Protein AF-A0A662VEU1-F1 (afdb_monomer)

Solvent-accessible surface area (backbone atoms only — not comparable to full-atom values): 6506 Å² total; per-residue (Å²): 44,32,38,25,38,51,81,70,82,59,98,81,50,80,41,56,72,46,56,57,40,95,58,24,35,48,70,53,57,66,71,56,56,63,58,35,39,26,71,60,17,37,30,41,37,39,38,36,34,82,90,65,36,64,43,80,39,48,26,23,26,29,64,80,53,67,43,65,23,80,41,31,38,25,40,30,51,52,82,77,76,54,57,40,30,69,31,21,53,24,80,43,48,50,88,66,48,48,66,63,40,53,52,40,41,73,73,66,47,60,71,47,81,46,81,47,76,47,77,61,133

Nearest PDB structures (foldseek):
  7y7n-assembly1_A  TM=9.416E-01  e=4.137E-12  Methanobrevibacter ruminantium M1
  3cbn-assembly1_A  TM=9.671E-01  e=4.507E-11  Methanothermobacter thermautotrophicus str. Delta H
  1ukf-assembly1_A  TM=4.804E-01  e=1.062E+00  Pseudomonas savastanoi pv. phaseolicola
  7rri-assembly2_H  TM=4.929E-01  e=1.365E+00  Echinophyllia sp. SC22
  5exc-assembly2_bb-2  TM=3.890E-01  e=1.548E+00  Dendronephthya sp. SSAL-2002

Secondary structure (DSSP, 8-state):
-EEES-SS--TT-TTEEE-S-S--GGGS-HHHHHHHSSTTEEEEEEEEETT--EEEEEEE--TT-----SSEEEE-SSS---TTEEEBS-S--GGGS-HHHHHHHHTT--EEEEEEEEE--

Sequence (121 aa):
FEITKDKELTPRGDCIIGVSANKALKDFNEKFKDFVRDDKVRIYIILLTENGAIDMVKAWGSKALTYDDTTKVIVRRSNYVAGSTAAVKSDKAAKDLSRELIQDLKRGVKGLALFIALKTS

pLDDT: mean 94.58, std 8.89, range [51.72, 98.69]

Mean predicted aligned error: 3.19 Å

Foldseek 3Di:
DKEWCAADDDPPPPQYQYYNDPDALLPDDPVVQVQLLPQQKKKWKWKAFPVGDIDIKIFGGHVPADSRDGIMADDECAPDDDPNYPTYVIPDTSVRTDPVSSVCSVVVTDMDIDIDMDGDD

Radius of gyration: 13.54 Å; Cα contacts (8 Å, |Δi|>4): 278; chains: 1; bounding box: 41×26×31 Å

Structure (mmCIF, N/CA/C/O backbone):
data_AF-A0A662VEU1-F1
#
_entry.id   AF-A0A662VEU1-F1
#
loop_
_atom_site.group_PDB
_atom_site.id
_atom_site.type_symbol
_atom_site.label_atom_id
_atom_site.label_alt_id
_atom_site.label_comp_id
_atom_site.label_asym_id
_atom_site.label_entity_id
_atom_site.label_seq_id
_atom_site.pdbx_PDB_ins_code
_atom_site.Cartn_x
_atom_site.Cartn_y
_atom_site.Cartn_z
_atom_site.occupancy
_atom_site.B_iso_or_equiv
_ato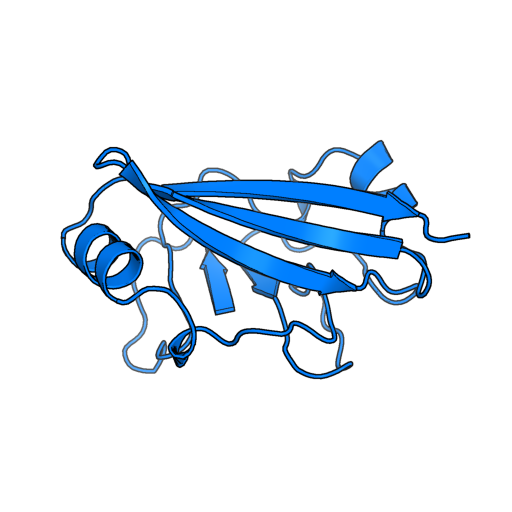m_site.auth_seq_id
_atom_site.auth_comp_id
_atom_site.auth_asym_id
_atom_site.auth_atom_id
_atom_site.pdbx_PDB_model_num
ATOM 1 N N . PHE A 1 1 ? -2.492 -7.728 1.142 1.00 95.19 1 PHE A N 1
ATOM 2 C CA . PHE A 1 1 ? -3.889 -7.334 1.407 1.00 95.19 1 PHE A CA 1
ATOM 3 C C . PHE A 1 1 ? -4.387 -6.487 0.247 1.00 95.19 1 PHE A C 1
ATOM 5 O O . PHE A 1 1 ? -3.572 -6.071 -0.574 1.00 95.19 1 PHE A O 1
ATOM 12 N N . GLU A 1 2 ? -5.693 -6.255 0.177 1.00 96.06 2 GLU A N 1
ATOM 13 C CA . GLU A 1 2 ? -6.363 -5.464 -0.857 1.00 96.06 2 GLU A CA 1
ATOM 14 C C . GLU A 1 2 ? -7.129 -4.290 -0.228 1.00 96.06 2 GLU A C 1
ATOM 16 O O . GLU A 1 2 ? -7.780 -4.442 0.808 1.00 96.06 2 GLU A O 1
ATOM 21 N N . ILE A 1 3 ? -7.035 -3.125 -0.869 1.00 96.56 3 ILE A N 1
ATOM 22 C CA . ILE A 1 3 ? -7.886 -1.952 -0.649 1.00 96.56 3 ILE A CA 1
ATOM 23 C C . ILE A 1 3 ? -8.595 -1.675 -1.976 1.00 96.56 3 ILE A C 1
ATOM 25 O O . ILE A 1 3 ? -7.944 -1.678 -3.024 1.00 96.56 3 ILE A O 1
ATOM 29 N N . THR A 1 4 ? -9.907 -1.450 -1.948 1.00 95.81 4 THR A N 1
ATOM 30 C CA . THR A 1 4 ? -10.714 -1.266 -3.164 1.00 95.81 4 THR A CA 1
ATOM 31 C C . THR A 1 4 ? -11.662 -0.070 -3.067 1.00 95.81 4 THR A C 1
ATOM 33 O O . THR A 1 4 ? -12.123 0.298 -1.983 1.00 95.81 4 THR A O 1
ATOM 36 N N . LYS A 1 5 ? -11.966 0.537 -4.219 1.00 96.56 5 LYS A N 1
ATOM 37 C CA . LYS A 1 5 ? -13.058 1.508 -4.382 1.00 96.56 5 LYS A CA 1
ATOM 38 C C . LYS A 1 5 ? -14.442 0.854 -4.395 1.00 96.56 5 LYS A C 1
ATOM 40 O O . LYS A 1 5 ? -15.435 1.558 -4.222 1.00 96.56 5 LYS A O 1
ATOM 45 N N . ASP A 1 6 ? -14.517 -0.462 -4.597 1.00 94.25 6 ASP A N 1
ATOM 46 C CA . ASP A 1 6 ? -15.782 -1.199 -4.546 1.00 94.25 6 ASP A CA 1
ATOM 47 C C . ASP A 1 6 ? -16.440 -1.037 -3.171 1.00 94.25 6 ASP A C 1
ATOM 49 O O . ASP A 1 6 ? -15.758 -0.911 -2.152 1.00 94.25 6 ASP A O 1
ATOM 53 N N . LYS A 1 7 ? -17.777 -1.022 -3.137 1.00 87.38 7 LYS A N 1
ATOM 54 C CA . LYS A 1 7 ? -18.544 -0.745 -1.911 1.00 87.38 7 LYS A CA 1
ATOM 55 C C . LYS A 1 7 ? -18.696 -1.954 -0.994 1.00 87.38 7 LYS A C 1
ATOM 57 O O . LYS A 1 7 ? -18.889 -1.777 0.204 1.00 87.38 7 LYS A O 1
ATOM 62 N N . GLU A 1 8 ? -18.617 -3.160 -1.545 1.00 77.75 8 GLU A N 1
ATOM 63 C CA . GLU A 1 8 ? -18.949 -4.388 -0.830 1.00 77.75 8 GLU A CA 1
ATOM 64 C C . GLU A 1 8 ? -17.798 -5.390 -0.838 1.00 77.75 8 GLU A C 1
ATOM 66 O O . GLU A 1 8 ? -17.063 -5.544 -1.816 1.00 77.75 8 GLU A O 1
ATOM 71 N N . LEU A 1 9 ? -17.676 -6.111 0.274 1.00 72.19 9 LEU A N 1
ATOM 72 C CA . LEU A 1 9 ? -16.812 -7.274 0.383 1.00 72.19 9 LEU A CA 1
ATOM 73 C C . LEU A 1 9 ? -17.506 -8.444 -0.315 1.00 72.19 9 LEU A C 1
ATOM 75 O O . LEU A 1 9 ? -18.559 -8.897 0.128 1.00 72.19 9 LEU A O 1
ATOM 79 N N . THR A 1 10 ? -16.919 -8.972 -1.389 1.00 61.91 10 THR A N 1
ATOM 80 C CA . THR A 1 10 ? -17.412 -10.251 -1.917 1.00 61.91 10 THR A CA 1
ATOM 81 C C . THR A 1 10 ? -17.145 -11.367 -0.890 1.00 61.91 10 THR A C 1
ATOM 83 O O . THR A 1 10 ? -16.122 -11.320 -0.203 1.00 61.91 10 THR A O 1
ATOM 86 N N . PRO A 1 11 ? -17.997 -12.406 -0.787 1.00 51.72 11 PRO A N 1
ATOM 87 C CA . PRO A 1 11 ? -17.891 -13.446 0.250 1.00 51.72 11 PRO A CA 1
ATOM 88 C C . PRO A 1 11 ? -16.562 -14.221 0.288 1.00 51.72 11 PRO A C 1
ATOM 90 O O . PRO A 1 11 ? -16.273 -14.905 1.264 1.00 51.72 11 PRO A O 1
ATOM 93 N N . ARG A 1 12 ? -15.748 -14.135 -0.773 1.00 53.81 12 ARG A N 1
ATOM 94 C CA . ARG A 1 12 ? -14.421 -14.767 -0.879 1.00 53.81 12 ARG A CA 1
ATOM 95 C C . ARG A 1 12 ? -13.260 -13.840 -0.476 1.00 53.81 12 ARG A C 1
ATOM 97 O O . ARG A 1 12 ? -12.108 -14.244 -0.576 1.00 53.81 12 ARG A O 1
ATOM 104 N N . GLY A 1 13 ? -13.539 -12.605 -0.055 1.00 58.25 13 GLY A N 1
ATOM 105 C CA . GLY A 1 13 ? -12.546 -11.568 0.233 1.00 58.25 13 GLY A CA 1
ATOM 106 C C . GLY A 1 13 ? -11.884 -11.693 1.605 1.00 58.25 13 GLY A C 1
ATOM 107 O O . GLY A 1 13 ? -11.994 -10.783 2.418 1.00 58.25 13 GLY A O 1
ATOM 108 N N . ASP A 1 14 ? -11.161 -12.780 1.866 1.00 68.31 14 ASP A N 1
ATOM 109 C CA . ASP A 1 14 ? -10.347 -12.935 3.085 1.00 68.31 14 ASP A CA 1
ATOM 110 C C . ASP A 1 14 ? -9.133 -11.981 3.139 1.00 68.31 14 ASP A C 1
ATOM 112 O O . ASP A 1 14 ? -8.515 -11.786 4.189 1.00 68.31 14 ASP A O 1
ATOM 116 N N . CYS A 1 15 ? -8.790 -11.367 2.003 1.00 84.19 15 CYS A N 1
ATOM 117 C CA . CYS A 1 15 ? -7.624 -10.508 1.851 1.00 84.19 15 CYS A CA 1
ATOM 118 C C . CYS A 1 15 ? -7.938 -9.005 1.744 1.00 84.19 15 CYS A C 1
ATOM 120 O O . CYS A 1 15 ? -6.988 -8.209 1.753 1.00 84.19 15 CYS A O 1
ATOM 122 N N . ILE A 1 16 ? -9.219 -8.618 1.664 1.00 91.25 16 ILE A N 1
ATOM 123 C CA . ILE A 1 16 ? -9.658 -7.217 1.581 1.00 91.25 16 ILE A CA 1
ATOM 124 C C . ILE A 1 16 ? -9.732 -6.629 2.990 1.00 91.25 16 ILE A C 1
ATOM 126 O O . ILE A 1 16 ? -10.366 -7.194 3.877 1.00 91.25 16 ILE A O 1
ATOM 130 N N . ILE A 1 17 ? -9.088 -5.481 3.186 1.00 93.31 17 ILE A N 1
ATOM 131 C CA . ILE A 1 17 ? -9.044 -4.786 4.482 1.00 93.31 17 ILE A CA 1
ATOM 132 C C . ILE A 1 17 ? -9.748 -3.428 4.445 1.00 93.31 17 ILE A C 1
ATOM 134 O O . ILE A 1 17 ? -9.996 -2.843 5.490 1.00 93.31 17 ILE A O 1
ATOM 138 N N . GLY A 1 18 ? -10.078 -2.920 3.256 1.00 93.06 18 GLY A N 1
ATOM 139 C CA . GLY A 1 18 ? -10.749 -1.637 3.088 1.00 93.06 18 GLY A CA 1
ATOM 140 C C . GLY A 1 18 ? -11.556 -1.588 1.796 1.00 93.06 18 GLY A C 1
ATOM 141 O O . GLY A 1 18 ? -11.083 -2.021 0.744 1.00 93.06 18 GLY A O 1
ATOM 142 N N . VAL A 1 19 ? -12.764 -1.046 1.902 1.00 94.44 19 VAL A N 1
ATOM 143 C CA . VAL A 1 19 ? -13.725 -0.830 0.812 1.00 94.44 19 VAL A CA 1
ATOM 144 C C . VAL A 1 19 ? -14.075 0.653 0.727 1.00 94.44 19 VAL A C 1
ATOM 146 O O . VAL A 1 19 ? -13.757 1.418 1.638 1.00 94.44 19 VAL A O 1
ATOM 149 N N . SER A 1 20 ? -14.748 1.071 -0.347 1.00 95.00 20 SER A N 1
ATOM 150 C CA . SER A 1 20 ? -15.130 2.473 -0.578 1.00 95.00 20 SER A CA 1
ATOM 151 C C . SER A 1 20 ? -13.947 3.450 -0.493 1.00 95.00 20 SER A C 1
ATOM 153 O O . SER A 1 20 ? -14.089 4.588 -0.041 1.00 95.00 20 SER A O 1
ATOM 155 N N . ALA A 1 21 ? -12.757 3.010 -0.912 1.00 96.88 21 ALA A N 1
ATOM 156 C CA . ALA A 1 21 ? -11.578 3.861 -0.938 1.00 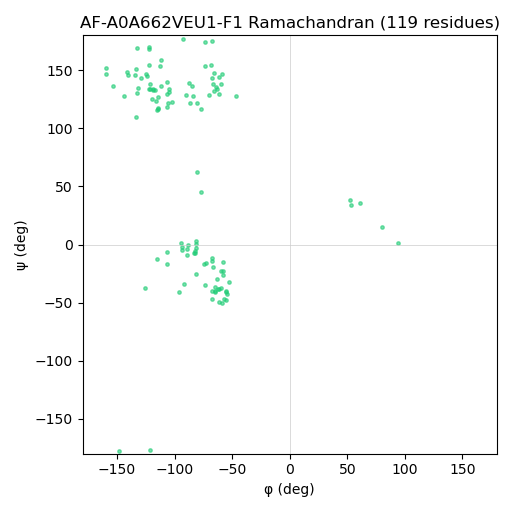96.88 21 ALA A CA 1
ATOM 157 C C . ALA A 1 21 ? -11.782 5.057 -1.881 1.00 96.88 21 ALA A C 1
ATOM 159 O O . ALA A 1 21 ? -12.377 4.947 -2.952 1.00 96.88 21 ALA A O 1
ATOM 160 N N . ASN A 1 22 ? -11.227 6.214 -1.520 1.00 97.38 22 ASN A N 1
ATOM 161 C CA . ASN A 1 22 ? -11.257 7.400 -2.380 1.00 97.38 22 ASN A CA 1
ATOM 162 C C . ASN A 1 22 ? -10.156 7.396 -3.458 1.00 97.38 22 ASN A C 1
ATOM 164 O O . ASN A 1 22 ? -10.142 8.281 -4.312 1.00 97.38 22 ASN A O 1
ATOM 168 N N . LYS A 1 23 ? -9.226 6.433 -3.411 1.00 97.50 23 LYS A N 1
ATOM 169 C CA . LYS A 1 23 ? -8.086 6.298 -4.326 1.00 97.50 23 LYS A CA 1
ATOM 170 C C . LYS A 1 23 ? -7.830 4.836 -4.682 1.00 97.50 23 LYS A C 1
ATOM 172 O O . LYS A 1 23 ? -8.004 3.951 -3.851 1.00 97.50 23 LYS A O 1
ATOM 177 N N . ALA A 1 24 ? -7.389 4.620 -5.912 1.00 97.69 24 ALA A N 1
ATOM 178 C CA . ALA A 1 24 ? -6.813 3.386 -6.435 1.00 97.69 24 ALA A CA 1
ATOM 179 C C . ALA A 1 24 ? -5.394 3.673 -6.951 1.00 97.69 24 ALA A C 1
ATOM 181 O O . ALA A 1 24 ? -4.921 4.805 -6.836 1.00 97.69 24 ALA A O 1
ATOM 182 N N . LEU A 1 25 ? -4.710 2.683 -7.534 1.00 97.56 25 LEU A N 1
ATOM 183 C CA . LEU A 1 25 ? -3.334 2.864 -8.015 1.00 97.56 25 LEU A CA 1
ATOM 184 C C . LEU A 1 25 ? -3.177 4.021 -9.000 1.00 97.56 25 LEU A C 1
ATOM 186 O O . LEU A 1 25 ? -2.223 4.794 -8.880 1.00 97.56 25 LEU A O 1
ATOM 190 N N . LYS A 1 26 ? -4.134 4.187 -9.917 1.00 97.75 26 LYS A N 1
ATOM 191 C CA . LYS A 1 26 ? -4.121 5.286 -10.888 1.00 97.75 26 LYS A CA 1
ATOM 192 C C . LYS A 1 26 ? -4.085 6.671 -10.232 1.00 97.75 26 LYS A C 1
ATOM 194 O O . LYS A 1 26 ? -3.541 7.597 -10.826 1.00 97.75 26 LYS A O 1
ATOM 199 N N . ASP A 1 27 ? -4.592 6.813 -9.010 1.00 98.31 27 ASP A N 1
ATOM 200 C CA . ASP A 1 27 ? -4.681 8.099 -8.307 1.00 98.31 27 ASP A CA 1
ATOM 201 C C . ASP A 1 27 ? -3.421 8.441 -7.490 1.00 98.31 27 ASP A C 1
ATOM 203 O O . ASP A 1 27 ? -3.371 9.479 -6.826 1.00 98.31 27 ASP A O 1
ATOM 207 N N . PHE A 1 28 ? -2.404 7.571 -7.492 1.00 98.06 28 PHE A N 1
ATOM 208 C CA . PHE A 1 28 ? -1.123 7.867 -6.852 1.00 98.06 28 PHE A CA 1
ATOM 209 C C . PHE A 1 28 ? -0.387 8.982 -7.611 1.00 98.06 28 PHE A C 1
ATOM 211 O O . PHE A 1 28 ? -0.571 9.177 -8.811 1.00 98.06 28 PHE A O 1
ATOM 218 N N . ASN A 1 29 ? 0.483 9.709 -6.912 1.00 97.19 29 ASN A N 1
ATOM 219 C CA . ASN A 1 29 ? 1.319 10.743 -7.521 1.00 97.19 29 ASN A CA 1
ATOM 220 C C . ASN A 1 29 ? 2.274 10.128 -8.564 1.00 97.19 29 ASN A C 1
ATOM 222 O O . ASN A 1 29 ? 2.947 9.146 -8.257 1.00 97.19 29 ASN A O 1
ATOM 226 N N . GLU A 1 30 ? 2.397 10.732 -9.750 1.00 97.56 30 GLU A N 1
ATOM 227 C CA . GLU A 1 30 ? 3.293 10.252 -10.818 1.00 97.56 30 GLU A CA 1
ATOM 228 C C . GLU A 1 30 ? 4.749 10.082 -10.365 1.00 97.56 30 GLU A C 1
ATOM 230 O O . GLU A 1 30 ? 5.348 9.039 -10.606 1.00 97.56 30 GLU A O 1
ATOM 235 N N . LYS A 1 31 ? 5.296 11.026 -9.585 1.00 97.50 31 LYS A N 1
ATOM 236 C CA . LYS A 1 31 ? 6.653 10.903 -9.024 1.00 97.50 31 LYS A CA 1
ATOM 237 C C . LYS A 1 31 ? 6.793 9.673 -8.135 1.00 97.50 31 LYS A C 1
ATOM 239 O O . LYS A 1 31 ? 7.842 9.041 -8.135 1.00 97.50 31 LYS A O 1
ATOM 244 N N . PHE A 1 32 ? 5.754 9.339 -7.368 1.00 98.00 32 PHE A N 1
ATOM 245 C CA . PHE A 1 32 ? 5.763 8.130 -6.549 1.00 98.00 32 PHE A CA 1
ATOM 246 C C . PHE A 1 32 ? 5.742 6.885 -7.437 1.00 98.00 32 PHE A C 1
ATOM 248 O O . PHE A 1 32 ? 6.552 5.991 -7.214 1.00 98.00 32 PHE A O 1
ATOM 255 N N . LYS A 1 33 ? 4.865 6.849 -8.452 1.00 98.12 33 LYS A N 1
ATOM 256 C CA . LYS A 1 33 ? 4.757 5.733 -9.405 1.00 98.12 33 LYS A CA 1
ATOM 257 C C . LYS A 1 33 ? 6.085 5.468 -10.110 1.00 98.12 33 LYS A C 1
ATOM 259 O O . LYS A 1 33 ? 6.527 4.327 -10.157 1.00 98.12 33 LYS A O 1
ATOM 264 N N . ASP A 1 34 ? 6.746 6.509 -10.603 1.00 97.81 34 ASP A N 1
ATOM 265 C CA . ASP A 1 34 ? 8.049 6.378 -11.259 1.00 97.81 34 ASP A CA 1
ATOM 266 C C . ASP A 1 34 ? 9.126 5.897 -10.286 1.00 97.81 34 ASP A C 1
ATOM 268 O O . ASP A 1 34 ? 9.926 5.024 -10.617 1.00 97.81 34 ASP A O 1
ATOM 272 N N . PHE A 1 35 ? 9.116 6.418 -9.058 1.00 98.00 35 PHE A N 1
ATOM 273 C CA . PHE A 1 35 ? 10.107 6.074 -8.047 1.00 98.00 35 PHE A CA 1
ATOM 274 C C . PHE A 1 35 ? 10.033 4.605 -7.613 1.00 98.00 35 PHE A C 1
ATOM 276 O O . PHE A 1 35 ? 11.065 3.969 -7.437 1.00 98.00 35 PHE A O 1
ATOM 283 N N . VAL A 1 36 ? 8.834 4.039 -7.460 1.00 97.88 36 VAL A N 1
ATOM 284 C CA . VAL A 1 36 ? 8.645 2.649 -6.998 1.00 97.88 36 VAL A CA 1
ATOM 285 C C . VAL A 1 36 ? 8.781 1.590 -8.094 1.00 97.88 36 VAL A C 1
ATOM 287 O O . VAL A 1 36 ? 8.795 0.396 -7.781 1.00 97.88 36 VAL A O 1
ATOM 290 N N . ARG A 1 37 ? 8.937 1.986 -9.364 1.00 97.69 37 ARG A N 1
ATOM 291 C CA . ARG A 1 37 ? 9.250 1.080 -10.487 1.00 97.69 37 ARG A CA 1
ATOM 292 C C . ARG A 1 37 ? 10.726 0.655 -10.502 1.00 97.69 37 ARG A C 1
ATOM 294 O O . ARG A 1 37 ? 11.391 0.640 -11.535 1.00 97.69 37 ARG A O 1
ATOM 301 N N . ASP A 1 38 ? 11.249 0.295 -9.337 1.00 97.25 38 ASP A N 1
ATOM 302 C CA . ASP A 1 38 ? 12.633 -0.112 -9.108 1.00 97.25 38 ASP A CA 1
ATOM 303 C C . ASP A 1 38 ? 12.653 -1.214 -8.039 1.00 97.25 38 ASP A C 1
ATOM 305 O O . ASP A 1 38 ? 12.102 -1.055 -6.948 1.00 97.25 38 ASP A O 1
ATOM 309 N N . ASP A 1 39 ? 13.301 -2.341 -8.341 1.00 96.94 39 ASP A N 1
ATOM 310 C CA . ASP A 1 39 ? 13.389 -3.491 -7.431 1.00 96.94 39 ASP A CA 1
ATOM 311 C C . ASP A 1 39 ? 14.236 -3.196 -6.173 1.00 96.94 39 ASP A C 1
ATOM 313 O O . ASP A 1 39 ? 14.232 -3.986 -5.228 1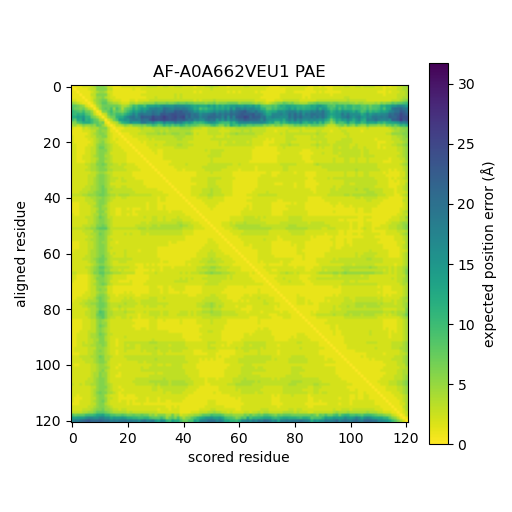.00 96.94 39 ASP A O 1
ATOM 317 N N . LYS A 1 40 ? 14.971 -2.072 -6.149 1.00 96.62 40 LYS A N 1
ATOM 318 C CA . LYS A 1 40 ? 15.774 -1.601 -5.005 1.00 96.62 40 LYS A CA 1
ATOM 319 C C . LYS A 1 40 ? 15.035 -0.616 -4.096 1.00 96.62 40 LYS A C 1
ATOM 321 O O . LYS A 1 40 ? 15.602 -0.147 -3.111 1.00 96.62 40 LYS A O 1
ATOM 326 N N . VAL A 1 41 ? 13.798 -0.252 -4.419 1.00 98.19 41 VAL A N 1
ATOM 327 C CA . VAL A 1 41 ? 13.032 0.699 -3.609 1.00 98.19 41 VAL A CA 1
ATOM 328 C C . VAL A 1 41 ? 12.236 -0.043 -2.547 1.00 98.19 41 VAL A C 1
ATOM 330 O O . VAL A 1 41 ? 11.492 -0.979 -2.841 1.00 98.19 41 VAL A O 1
ATOM 333 N N . ARG A 1 42 ? 12.379 0.388 -1.293 1.00 98.25 42 ARG A N 1
ATOM 334 C CA . ARG A 1 42 ? 11.537 -0.070 -0.188 1.00 98.25 42 ARG A CA 1
ATOM 335 C C . ARG A 1 42 ? 10.292 0.787 -0.098 1.00 98.25 42 ARG A C 1
ATOM 337 O O . ARG A 1 42 ? 10.370 2.009 -0.193 1.00 98.25 42 ARG A O 1
ATOM 344 N N . ILE A 1 43 ? 9.165 0.137 0.151 1.00 98.50 43 ILE A N 1
ATOM 345 C CA . ILE A 1 43 ? 7.878 0.779 0.386 1.00 98.50 43 ILE A CA 1
ATOM 346 C C . ILE A 1 43 ? 7.453 0.459 1.818 1.00 98.50 43 ILE A C 1
ATOM 348 O O . ILE A 1 43 ? 7.345 -0.704 2.203 1.00 98.50 43 ILE A O 1
ATOM 352 N N . TYR A 1 44 ? 7.213 1.501 2.601 1.00 98.56 44 TYR A N 1
ATOM 353 C CA . TYR A 1 44 ? 6.631 1.440 3.932 1.00 98.56 44 TYR A CA 1
ATOM 354 C C . TYR A 1 44 ? 5.174 1.860 3.821 1.00 98.56 44 TYR A C 1
ATOM 356 O O . TYR A 1 44 ? 4.869 2.944 3.322 1.00 98.56 44 TYR A O 1
ATOM 364 N N . ILE A 1 45 ? 4.279 0.982 4.255 1.00 98.69 45 ILE A N 1
ATOM 365 C CA . ILE A 1 45 ? 2.840 1.192 4.172 1.00 98.69 45 ILE A CA 1
ATOM 366 C C . ILE A 1 45 ? 2.322 1.280 5.595 1.00 98.69 45 ILE A C 1
ATOM 368 O O . ILE A 1 45 ? 2.433 0.319 6.355 1.00 98.69 45 ILE A O 1
ATOM 372 N N . ILE A 1 46 ? 1.799 2.443 5.955 1.00 98.62 46 ILE A N 1
ATOM 373 C CA . ILE A 1 46 ? 1.263 2.716 7.285 1.00 98.62 46 ILE A CA 1
ATOM 374 C C . ILE A 1 46 ? -0.256 2.729 7.169 1.00 98.62 46 ILE A C 1
ATOM 376 O O . ILE A 1 46 ? -0.815 3.492 6.380 1.00 98.62 46 ILE A O 1
ATOM 380 N N . LEU A 1 47 ? -0.906 1.863 7.937 1.00 98.62 47 LEU A N 1
ATOM 381 C CA . LEU A 1 47 ? -2.354 1.755 8.043 1.00 98.62 47 LEU A CA 1
ATOM 382 C C . LEU A 1 47 ? -2.782 2.327 9.392 1.00 98.62 47 LEU A C 1
ATOM 384 O O . LEU A 1 47 ? -2.209 1.959 10.414 1.00 98.62 47 LEU A O 1
ATOM 388 N N . LEU A 1 48 ? -3.762 3.224 9.383 1.00 98.25 48 LEU A N 1
ATOM 389 C CA . LEU A 1 48 ? -4.253 3.949 10.557 1.00 98.25 48 LEU A CA 1
ATOM 390 C C . LEU A 1 48 ? -5.780 3.944 10.565 1.00 98.25 48 LEU A C 1
ATOM 392 O O . LEU A 1 48 ? -6.378 4.047 9.495 1.00 98.25 48 LEU A O 1
ATOM 396 N N . THR A 1 49 ? -6.408 3.896 11.736 1.00 98.56 49 THR A N 1
ATOM 397 C CA . THR A 1 49 ? -7.846 4.169 11.912 1.00 98.56 49 THR A CA 1
ATOM 398 C C . THR A 1 49 ? -8.054 5.462 12.695 1.00 98.56 49 THR A C 1
ATOM 400 O O . THR A 1 49 ? -7.168 5.906 13.425 1.00 98.56 49 THR A O 1
ATOM 403 N N . GLU A 1 50 ? -9.237 6.072 12.579 1.00 97.94 50 GLU A N 1
ATOM 404 C CA . GLU A 1 50 ? -9.601 7.267 13.368 1.00 97.94 50 GLU A CA 1
ATOM 405 C C . GLU A 1 50 ? -9.573 7.025 14.891 1.00 97.94 50 GLU A C 1
ATOM 407 O O . GLU A 1 50 ? -9.367 7.967 15.652 1.00 97.94 50 GLU A O 1
ATOM 412 N N . ASN A 1 51 ? -9.699 5.771 15.338 1.00 97.88 51 ASN A N 1
ATOM 413 C CA . ASN A 1 51 ? -9.577 5.394 16.751 1.00 97.88 51 ASN A CA 1
ATOM 414 C C . ASN A 1 51 ? -8.118 5.248 17.224 1.00 97.88 51 ASN A C 1
ATOM 416 O O . ASN A 1 51 ? -7.884 4.982 18.400 1.00 97.88 51 ASN A O 1
ATOM 420 N N . GLY A 1 52 ? -7.134 5.411 16.334 1.00 97.38 52 GLY A N 1
ATOM 421 C CA . GLY A 1 52 ? -5.709 5.372 16.669 1.00 97.38 52 GLY A CA 1
ATOM 422 C C . GLY A 1 52 ? -5.030 4.013 16.490 1.00 97.38 52 GLY A C 1
ATOM 423 O O . GLY A 1 52 ? -3.824 3.920 16.725 1.00 97.38 52 GLY A O 1
ATOM 424 N N . ALA A 1 53 ? -5.740 2.976 16.027 1.00 98.19 53 ALA A N 1
ATOM 425 C CA . ALA A 1 53 ? -5.103 1.704 15.707 1.00 98.19 53 ALA A CA 1
ATOM 426 C C . ALA A 1 53 ? -4.146 1.887 14.522 1.00 98.19 53 ALA A C 1
ATOM 428 O O . ALA A 1 53 ? -4.508 2.466 13.496 1.00 98.19 53 ALA A O 1
ATOM 429 N N . ILE A 1 54 ? -2.923 1.375 14.660 1.00 98.25 54 ILE A N 1
ATOM 430 C CA . ILE A 1 54 ? -1.861 1.516 13.664 1.00 98.25 54 ILE A CA 1
ATOM 431 C C . ILE A 1 54 ? -1.245 0.162 13.325 1.00 98.25 54 ILE A C 1
ATOM 433 O O . ILE A 1 54 ? -1.049 -0.691 14.192 1.00 98.25 54 ILE A O 1
ATOM 437 N N . ASP A 1 55 ? -0.886 -0.021 12.059 1.00 98.56 55 ASP A N 1
ATOM 438 C CA . ASP A 1 55 ? 0.057 -1.055 11.663 1.00 98.56 55 ASP A CA 1
ATOM 439 C C . ASP A 1 55 ? 0.992 -0.567 10.548 1.00 98.56 55 ASP A C 1
ATOM 441 O O . ASP A 1 55 ? 0.614 0.240 9.701 1.00 98.56 55 ASP A O 1
ATOM 445 N N . MET A 1 56 ? 2.224 -1.070 10.541 1.00 98.50 56 MET A N 1
ATOM 446 C CA . MET A 1 56 ? 3.220 -0.798 9.513 1.00 98.50 56 MET A CA 1
ATOM 447 C C . MET A 1 56 ? 3.600 -2.087 8.789 1.00 98.50 56 MET A C 1
ATOM 449 O O . MET A 1 56 ? 3.916 -3.110 9.400 1.00 98.50 56 MET A O 1
ATOM 453 N N . VAL A 1 57 ? 3.618 -1.993 7.465 1.00 98.69 57 VAL A N 1
ATOM 454 C CA . VAL A 1 57 ? 3.964 -3.065 6.537 1.00 98.69 57 VAL A CA 1
ATOM 455 C C . VAL A 1 57 ? 5.179 -2.625 5.732 1.00 98.69 57 VAL A C 1
ATOM 457 O O . VAL A 1 57 ? 5.227 -1.506 5.220 1.00 98.69 57 VAL A O 1
ATOM 460 N N . LYS A 1 58 ? 6.164 -3.509 5.594 1.00 98.62 58 LYS A N 1
ATOM 461 C CA . LYS A 1 58 ? 7.350 -3.293 4.761 1.00 98.62 58 LYS A CA 1
ATOM 462 C C . LYS A 1 58 ? 7.208 -4.120 3.498 1.00 98.62 58 LYS A C 1
ATOM 464 O O . LYS A 1 58 ? 6.859 -5.295 3.552 1.00 98.62 58 LYS A O 1
ATOM 469 N N . ALA A 1 59 ? 7.482 -3.514 2.357 1.00 98.62 59 ALA A N 1
ATOM 470 C CA . ALA A 1 59 ? 7.404 -4.151 1.055 1.00 98.62 59 ALA A CA 1
ATOM 471 C C . ALA A 1 59 ? 8.443 -3.546 0.105 1.00 98.62 59 ALA A C 1
ATOM 473 O O . ALA A 1 59 ? 9.246 -2.689 0.484 1.00 98.62 59 ALA A O 1
ATOM 474 N N . TRP A 1 60 ? 8.429 -4.010 -1.136 1.00 98.56 60 TRP A N 1
ATOM 475 C CA . TRP A 1 60 ? 9.357 -3.595 -2.174 1.00 98.56 60 TRP A CA 1
ATOM 476 C C . TRP A 1 60 ? 8.610 -3.093 -3.404 1.00 98.56 60 TRP A C 1
ATOM 478 O O . TRP A 1 60 ? 7.528 -3.588 -3.742 1.00 98.56 60 TRP A O 1
ATOM 488 N N . GLY A 1 61 ? 9.222 -2.117 -4.066 1.00 98.38 61 GLY A N 1
ATOM 489 C CA . GLY A 1 61 ? 8.910 -1.753 -5.436 1.00 98.38 61 GLY A CA 1
ATOM 490 C C . GLY A 1 61 ? 9.302 -2.863 -6.410 1.00 98.38 61 GLY A C 1
ATOM 491 O O . GLY A 1 61 ? 9.881 -3.888 -6.032 1.00 98.38 61 GLY A O 1
ATOM 492 N N . SER A 1 62 ? 8.959 -2.667 -7.678 1.00 98.31 62 SER A N 1
ATOM 493 C CA . SER A 1 62 ? 9.450 -3.517 -8.754 1.00 98.31 62 SER A CA 1
ATOM 494 C C . SER A 1 62 ? 9.335 -2.833 -10.104 1.00 98.31 62 SER A C 1
ATOM 496 O O . SER A 1 62 ? 8.363 -2.128 -10.369 1.00 98.31 62 SER A O 1
ATOM 498 N N . LYS A 1 63 ? 10.284 -3.114 -11.000 1.00 98.06 63 LYS A N 1
ATOM 499 C CA . LYS A 1 63 ? 10.260 -2.621 -12.389 1.00 98.06 63 LYS A CA 1
ATOM 500 C C . LYS A 1 63 ? 9.002 -3.029 -13.164 1.00 98.06 63 LYS A C 1
ATOM 502 O O . LYS A 1 63 ? 8.655 -2.372 -14.136 1.00 98.06 63 LYS A O 1
ATOM 507 N N . ALA A 1 64 ? 8.329 -4.101 -12.744 1.00 98.12 64 ALA A N 1
ATOM 508 C CA . ALA A 1 64 ? 7.113 -4.597 -13.384 1.00 98.12 64 ALA A CA 1
ATOM 509 C C . ALA A 1 64 ? 5.826 -3.872 -12.937 1.00 98.12 64 ALA A C 1
ATOM 511 O O . ALA A 1 64 ? 4.764 -4.148 -13.490 1.00 98.12 64 ALA A O 1
ATOM 512 N N . LEU A 1 65 ? 5.878 -2.988 -11.930 1.00 98.25 65 LEU A N 1
ATOM 513 C CA . LEU A 1 65 ? 4.683 -2.306 -11.420 1.00 98.25 65 LEU A CA 1
ATOM 514 C C . LEU A 1 65 ? 4.141 -1.287 -12.437 1.00 98.25 65 LEU A C 1
ATOM 516 O O . LEU A 1 65 ? 4.858 -0.402 -12.902 1.00 98.25 65 LEU A O 1
ATOM 520 N N . THR A 1 66 ? 2.848 -1.368 -12.742 1.00 96.88 66 THR A N 1
ATOM 521 C CA . THR A 1 66 ? 2.203 -0.533 -13.769 1.00 96.88 66 THR A CA 1
ATOM 522 C C . THR A 1 66 ? 1.519 0.706 -13.187 1.00 96.88 66 THR A C 1
ATOM 524 O O . THR A 1 66 ? 1.696 1.798 -13.726 1.00 96.88 66 THR A O 1
ATOM 527 N N . TYR A 1 67 ? 0.837 0.576 -12.040 1.00 97.12 67 TYR A N 1
ATOM 528 C CA . TYR A 1 67 ? 0.084 1.654 -11.366 1.00 97.12 67 TYR A CA 1
ATOM 529 C C . TYR A 1 67 ? -1.071 2.260 -12.190 1.00 97.12 67 TYR A C 1
ATOM 531 O O . TYR A 1 67 ? -1.362 3.455 -12.119 1.00 97.12 67 TYR A O 1
ATOM 539 N N . ASP A 1 68 ? -1.746 1.427 -12.970 1.00 95.69 68 ASP A N 1
ATOM 540 C CA . ASP A 1 68 ? -2.808 1.786 -13.913 1.00 95.69 68 ASP A CA 1
ATOM 541 C C . ASP A 1 68 ? -4.219 1.384 -13.449 1.00 95.69 68 ASP A C 1
ATOM 543 O O . ASP A 1 68 ? -5.203 1.933 -13.951 1.00 95.69 68 ASP A O 1
ATOM 547 N N . ASP A 1 69 ? -4.333 0.490 -12.462 1.00 97.75 69 ASP A N 1
ATOM 548 C CA . ASP A 1 69 ? -5.624 0.029 -11.944 1.00 97.75 69 ASP A CA 1
ATOM 549 C C . ASP A 1 69 ? -6.456 1.176 -11.336 1.00 97.75 69 ASP A C 1
ATOM 551 O O . ASP A 1 69 ? -5.991 1.972 -10.509 1.00 97.75 69 ASP A O 1
ATOM 555 N N . THR A 1 70 ? -7.716 1.262 -11.763 1.00 97.69 70 THR A N 1
ATOM 556 C C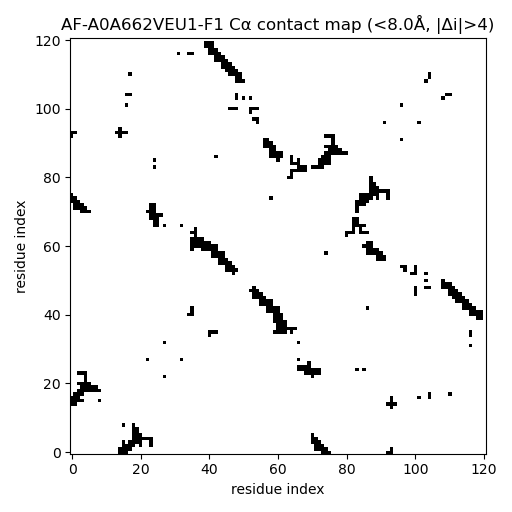A . THR A 1 70 ? -8.658 2.330 -11.400 1.00 97.69 70 THR A CA 1
ATOM 557 C C . THR A 1 70 ? -9.470 2.043 -10.142 1.00 97.69 70 THR A C 1
ATOM 559 O O . THR A 1 70 ? -10.158 2.943 -9.651 1.00 97.69 70 THR A O 1
ATOM 562 N N . THR A 1 71 ? -9.396 0.818 -9.622 1.00 97.00 71 THR A N 1
ATOM 563 C CA . THR A 1 71 ? -10.308 0.302 -8.597 1.00 97.00 71 THR A CA 1
ATOM 564 C C . THR A 1 71 ? -9.572 -0.240 -7.376 1.00 97.00 71 THR A C 1
ATOM 566 O O . THR A 1 71 ? -10.038 -0.042 -6.256 1.00 97.00 71 THR A O 1
ATOM 569 N N . LYS A 1 72 ? -8.423 -0.893 -7.556 1.00 95.88 72 LYS A N 1
ATOM 570 C CA . LYS A 1 72 ? -7.774 -1.707 -6.522 1.00 95.88 72 LYS A CA 1
ATOM 571 C C . LYS A 1 72 ? -6.357 -1.251 -6.214 1.00 95.88 72 LYS A C 1
ATOM 573 O O . LYS A 1 72 ? -5.667 -0.701 -7.064 1.00 95.88 72 LYS A O 1
ATOM 578 N N . VAL A 1 73 ? -5.916 -1.547 -4.993 1.00 98.06 73 VAL A N 1
ATOM 579 C CA . VAL A 1 73 ? -4.536 -1.432 -4.503 1.00 98.06 73 VAL A CA 1
ATOM 580 C C . VAL A 1 73 ? -4.202 -2.726 -3.763 1.00 98.06 73 VAL A C 1
ATOM 582 O O . VAL A 1 73 ? -4.737 -2.987 -2.685 1.00 98.06 73 VAL A O 1
ATOM 585 N N . ILE A 1 74 ? -3.324 -3.554 -4.332 1.00 97.62 74 ILE A N 1
ATOM 586 C CA . ILE A 1 74 ? -2.952 -4.857 -3.765 1.00 97.62 74 ILE A CA 1
ATOM 587 C C . ILE A 1 74 ? -1.485 -4.873 -3.350 1.00 97.62 74 ILE A C 1
ATOM 589 O O . ILE A 1 74 ? -0.580 -4.632 -4.143 1.00 97.62 74 ILE A O 1
ATOM 593 N N . VAL A 1 75 ? -1.248 -5.252 -2.099 1.00 98.38 75 VAL A N 1
ATOM 594 C CA . VAL A 1 75 ? 0.085 -5.452 -1.524 1.00 98.38 75 VAL A CA 1
ATOM 595 C C . VAL A 1 75 ? 0.319 -6.948 -1.370 1.00 98.38 75 VAL A C 1
ATOM 597 O O . VAL A 1 75 ? -0.436 -7.640 -0.674 1.00 98.38 75 VAL A O 1
ATOM 600 N N . ARG A 1 76 ? 1.338 -7.471 -2.053 1.00 97.81 76 ARG A N 1
ATOM 601 C CA . ARG A 1 76 ? 1.586 -8.910 -2.178 1.00 97.81 76 ARG A CA 1
ATOM 602 C C . ARG A 1 76 ? 2.772 -9.354 -1.333 1.00 97.81 76 ARG A C 1
ATOM 604 O O . ARG A 1 76 ? 3.814 -8.708 -1.304 1.00 97.81 76 ARG A O 1
ATOM 611 N N . ARG A 1 77 ? 2.625 -10.520 -0.696 1.00 97.06 77 ARG A N 1
ATOM 612 C CA . ARG A 1 77 ? 3.728 -11.227 -0.023 1.00 97.06 77 ARG A CA 1
ATOM 613 C C . ARG A 1 77 ? 4.681 -11.877 -1.032 1.00 97.06 77 ARG A C 1
ATOM 615 O O . ARG A 1 77 ? 5.883 -11.917 -0.813 1.00 97.06 77 ARG A O 1
ATOM 622 N N . SER A 1 78 ? 4.145 -12.360 -2.152 1.00 97.25 78 SER A N 1
ATOM 623 C CA . SER A 1 78 ? 4.915 -12.892 -3.280 1.00 97.25 78 SER A CA 1
ATOM 624 C C . SER A 1 78 ? 5.598 -11.786 -4.093 1.00 97.25 78 SER A C 1
ATOM 626 O O . SER A 1 78 ? 5.341 -10.599 -3.896 1.00 97.25 78 SER A O 1
ATOM 628 N N . ASN A 1 79 ? 6.413 -12.188 -5.069 1.00 97.38 79 ASN A N 1
ATOM 629 C CA . ASN A 1 79 ? 6.970 -11.320 -6.112 1.00 97.38 79 ASN A CA 1
ATOM 630 C C . ASN A 1 79 ? 6.084 -11.193 -7.369 1.00 97.38 79 ASN A C 1
ATOM 632 O O . ASN A 1 79 ? 6.443 -10.453 -8.276 1.00 97.38 79 ASN A O 1
ATOM 636 N N . TYR A 1 80 ? 4.961 -11.914 -7.446 1.00 97.38 80 TYR A N 1
ATOM 637 C CA . TYR A 1 80 ? 4.020 -11.814 -8.566 1.00 97.38 80 TYR A CA 1
ATOM 638 C C . TYR A 1 80 ? 3.459 -10.393 -8.717 1.00 97.38 80 TYR A C 1
ATOM 640 O O . TYR A 1 80 ? 3.071 -9.784 -7.719 1.00 97.38 80 TYR A O 1
ATOM 648 N N . VAL A 1 81 ? 3.363 -9.913 -9.958 1.00 97.88 81 VAL A N 1
ATOM 649 C CA . VAL A 1 81 ? 2.816 -8.599 -10.313 1.00 97.88 81 VAL A CA 1
ATOM 650 C C . VAL A 1 81 ? 1.654 -8.765 -11.292 1.00 97.88 81 VAL A C 1
ATOM 652 O O . VAL A 1 81 ? 1.741 -9.499 -12.270 1.00 97.88 81 VAL A O 1
ATOM 655 N N . ALA A 1 82 ? 0.573 -8.049 -11.004 1.00 95.75 82 ALA A N 1
ATOM 656 C CA . ALA A 1 82 ? -0.572 -7.801 -11.879 1.00 95.75 82 ALA A CA 1
ATOM 657 C C . ALA A 1 82 ? -0.901 -6.299 -11.843 1.00 95.75 82 ALA A C 1
ATOM 659 O O . ALA A 1 82 ? -0.413 -5.613 -10.944 1.00 95.75 82 ALA A O 1
ATOM 660 N N . GLY A 1 83 ? -1.765 -5.806 -12.738 1.00 95.69 83 GLY A N 1
ATOM 661 C CA . GLY A 1 83 ? -2.080 -4.368 -12.857 1.00 95.69 83 GLY A CA 1
ATOM 662 C C . GLY A 1 83 ? -2.510 -3.684 -11.550 1.00 95.69 83 GLY A C 1
ATOM 663 O O . GLY A 1 83 ? -2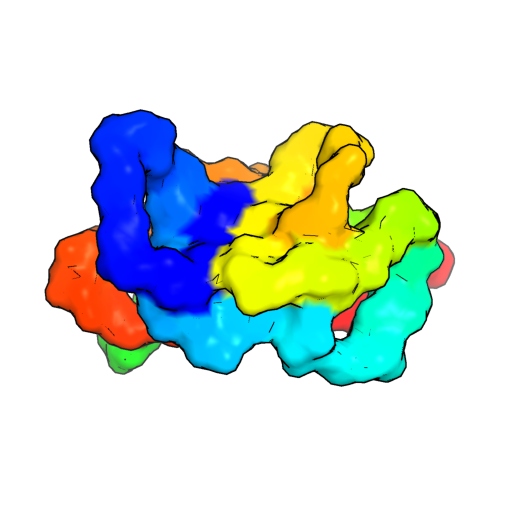.155 -2.541 -11.287 1.00 95.69 83 GLY A O 1
ATOM 664 N N . SER A 1 84 ? -3.174 -4.426 -10.659 1.00 96.44 84 SER A N 1
ATOM 665 C CA . SER A 1 84 ? -3.610 -3.971 -9.331 1.00 96.44 84 SER A CA 1
ATOM 666 C C . SER A 1 84 ? -2.531 -4.006 -8.241 1.00 96.44 84 SER A C 1
ATOM 668 O O . SER A 1 84 ? -2.821 -3.735 -7.075 1.00 96.44 84 SER A O 1
ATOM 670 N N . THR A 1 85 ? -1.288 -4.370 -8.562 1.00 98.25 85 THR A N 1
ATOM 671 C CA . THR A 1 85 ? -0.220 -4.563 -7.567 1.00 98.25 85 THR A CA 1
ATOM 672 C C . THR A 1 85 ? 0.490 -3.247 -7.262 1.00 98.25 85 THR A C 1
ATOM 674 O O . THR A 1 85 ? 1.066 -2.625 -8.144 1.00 98.25 85 THR A O 1
ATOM 677 N N . ALA A 1 86 ? 0.471 -2.849 -5.990 1.00 98.38 86 ALA A N 1
ATOM 678 C CA . ALA A 1 86 ? 1.135 -1.662 -5.452 1.00 98.38 86 ALA A CA 1
ATOM 679 C C . ALA A 1 86 ? 2.543 -1.968 -4.930 1.00 98.38 86 ALA A C 1
ATOM 681 O O . ALA A 1 86 ? 3.427 -1.127 -4.941 1.00 98.38 86 ALA A O 1
ATOM 682 N N . ALA A 1 87 ? 2.740 -3.160 -4.374 1.00 98.56 87 ALA A N 1
ATOM 683 C CA . ALA A 1 87 ? 4.004 -3.545 -3.768 1.00 98.56 87 ALA A CA 1
ATOM 684 C C . ALA A 1 87 ? 4.103 -5.065 -3.685 1.00 98.56 87 ALA A C 1
ATOM 686 O O . ALA A 1 87 ? 3.090 -5.765 -3.569 1.00 98.56 87 ALA A O 1
ATOM 687 N N . VAL A 1 88 ? 5.331 -5.565 -3.709 1.00 98.69 88 VAL A N 1
ATOM 688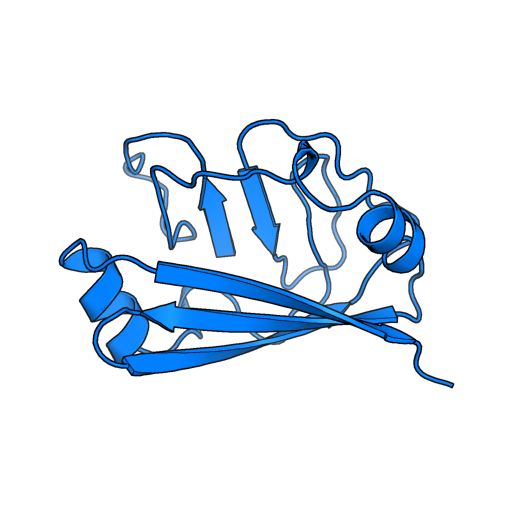 C CA . VAL A 1 88 ? 5.652 -6.994 -3.662 1.00 98.69 88 VAL A CA 1
ATOM 689 C C . VAL A 1 88 ? 6.557 -7.315 -2.479 1.00 98.69 88 VAL A C 1
ATOM 691 O O . VAL A 1 88 ? 7.082 -6.412 -1.828 1.00 98.69 88 VAL A O 1
ATOM 694 N N . LYS A 1 89 ? 6.766 -8.609 -2.201 1.00 98.25 89 LYS A N 1
ATOM 695 C CA . LYS A 1 89 ? 7.658 -9.084 -1.127 1.00 98.25 89 LYS A CA 1
ATOM 696 C C . LYS A 1 89 ? 7.344 -8.439 0.231 1.00 98.25 89 LYS A C 1
ATOM 698 O O . LYS A 1 89 ? 8.247 -8.077 0.982 1.00 98.25 89 LYS A O 1
ATOM 703 N N . SER A 1 90 ? 6.057 -8.250 0.511 1.00 98.38 90 SER A N 1
ATOM 704 C CA . SER A 1 90 ? 5.595 -7.680 1.770 1.00 98.38 90 SER A CA 1
ATOM 705 C C . SER A 1 90 ? 5.874 -8.612 2.951 1.00 98.38 90 SER A C 1
ATOM 707 O O . SER A 1 90 ? 5.731 -9.828 2.829 1.00 98.38 90 SER A O 1
ATOM 709 N N . ASP A 1 91 ? 6.223 -8.049 4.106 1.00 98.56 91 ASP A N 1
ATOM 710 C CA . ASP A 1 91 ? 6.384 -8.791 5.359 1.00 98.56 91 ASP A CA 1
ATOM 711 C C . ASP A 1 91 ? 5.052 -9.246 5.983 1.00 98.56 91 ASP A C 1
ATOM 713 O O . ASP A 1 91 ? 5.054 -10.167 6.803 1.00 98.56 91 ASP A O 1
ATOM 717 N N . LYS A 1 92 ? 3.917 -8.674 5.552 1.00 98.00 92 LYS A N 1
ATOM 718 C CA . LYS A 1 92 ? 2.581 -8.956 6.096 1.00 98.00 92 LYS A CA 1
ATOM 719 C C . LYS A 1 92 ? 1.537 -9.235 5.015 1.00 98.00 92 LYS A C 1
ATOM 721 O O . LYS A 1 92 ? 1.389 -8.516 4.028 1.00 98.00 92 LYS A O 1
ATOM 726 N N . ALA A 1 93 ? 0.740 -10.277 5.227 1.00 95.31 93 ALA A N 1
ATOM 727 C CA . ALA A 1 93 ? -0.546 -10.473 4.563 1.00 95.31 93 ALA A CA 1
ATOM 728 C C . ALA A 1 93 ? -1.693 -9.890 5.414 1.00 95.31 93 ALA A C 1
ATOM 730 O O . ALA A 1 93 ? -1.469 -9.437 6.529 1.00 95.31 93 ALA A O 1
ATOM 731 N N . ALA A 1 94 ? -2.937 -9.930 4.914 1.00 93.81 94 ALA A N 1
ATOM 732 C CA . ALA A 1 94 ? -4.103 -9.407 5.646 1.00 93.81 94 ALA A CA 1
ATOM 733 C C . ALA A 1 94 ? -4.262 -10.041 7.042 1.00 93.81 94 ALA A C 1
ATOM 735 O O . ALA A 1 94 ? -4.520 -9.343 8.015 1.00 93.81 94 ALA A O 1
ATOM 736 N N . LYS A 1 95 ? -4.019 -11.354 7.150 1.00 93.81 95 LYS A N 1
ATOM 737 C CA . LYS A 1 95 ? -4.056 -12.104 8.415 1.00 93.81 95 LYS A CA 1
ATOM 738 C C . LYS A 1 95 ? -2.961 -11.723 9.422 1.00 93.81 95 LYS A C 1
ATOM 740 O O . LYS A 1 95 ? -3.085 -12.067 10.591 1.00 93.81 95 LYS A O 1
ATOM 745 N N . ASP A 1 96 ? -1.888 -11.083 8.954 1.00 96.75 96 ASP A N 1
ATOM 746 C CA . ASP A 1 96 ? -0.732 -10.702 9.774 1.00 96.75 96 ASP A CA 1
ATOM 747 C C . ASP A 1 96 ? -0.867 -9.262 10.310 1.00 96.75 96 ASP A C 1
ATOM 749 O O . ASP A 1 96 ? -0.003 -8.799 11.055 1.00 96.75 96 ASP A O 1
ATOM 753 N N . LEU A 1 97 ? -1.922 -8.541 9.908 1.00 97.50 97 LEU A N 1
ATOM 754 C CA . LEU A 1 97 ? -2.185 -7.180 10.363 1.00 97.50 97 LEU A CA 1
ATOM 755 C C . LEU A 1 97 ? -2.690 -7.159 11.809 1.00 97.50 97 LEU A C 1
ATOM 757 O O . LEU A 1 97 ? -3.306 -8.116 12.287 1.00 97.50 97 LEU A O 1
ATOM 761 N N . SER A 1 98 ? -2.453 -6.035 12.488 1.00 97.31 98 SER A N 1
ATOM 762 C CA . SER A 1 98 ? -2.927 -5.776 13.848 1.00 97.31 98 SER A CA 1
ATOM 763 C C . SER A 1 98 ? -4.402 -6.141 14.006 1.00 97.31 98 SER A C 1
ATOM 765 O O . SER A 1 98 ? -5.269 -5.694 13.251 1.00 97.31 98 SER A O 1
ATOM 767 N N . ARG A 1 99 ? -4.700 -6.948 15.030 1.00 96.38 99 ARG A N 1
ATOM 768 C CA . ARG A 1 99 ? -6.077 -7.351 15.331 1.00 96.38 99 ARG A CA 1
ATOM 769 C C . ARG A 1 99 ? -6.946 -6.144 15.660 1.00 96.38 99 ARG A C 1
ATOM 771 O O . ARG A 1 99 ? -8.093 -6.122 15.242 1.00 96.38 99 ARG A O 1
ATOM 778 N N . GLU A 1 100 ? -6.401 -5.161 16.368 1.00 97.62 100 GLU A N 1
ATOM 779 C CA . GLU A 1 100 ? 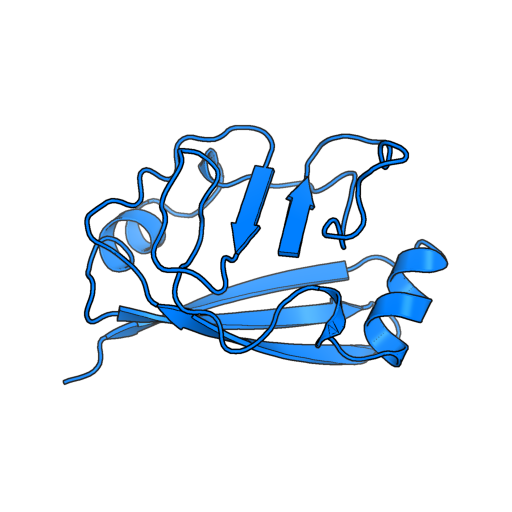-7.103 -3.927 16.726 1.00 97.62 100 GLU A CA 1
ATOM 780 C C . GLU A 1 100 ? -7.523 -3.145 15.475 1.00 97.62 100 GLU A C 1
ATOM 782 O O . GLU A 1 100 ? -8.707 -2.867 15.295 1.00 97.62 100 GLU A O 1
ATOM 787 N N . LEU A 1 101 ? -6.583 -2.941 14.543 1.00 97.75 101 LEU A N 1
ATOM 788 C CA . LEU A 1 101 ? -6.836 -2.303 13.248 1.00 97.75 101 LEU A CA 1
ATOM 789 C C . LEU A 1 101 ? -7.954 -3.022 12.475 1.00 97.75 101 LEU A C 1
ATOM 791 O O . LEU A 1 101 ? -8.883 -2.394 11.975 1.00 97.75 101 LEU A O 1
ATOM 795 N N . ILE A 1 102 ? -7.892 -4.355 12.386 1.00 95.25 102 ILE A N 1
ATOM 796 C CA . ILE A 1 102 ? -8.909 -5.139 11.672 1.00 95.25 102 ILE A CA 1
ATOM 797 C C . ILE A 1 102 ? -10.282 -5.046 12.351 1.00 95.25 102 ILE A C 1
ATOM 799 O O . ILE A 1 102 ? -11.298 -5.023 11.656 1.00 95.25 102 ILE A O 1
ATOM 803 N N . GLN A 1 103 ? -10.344 -5.000 13.684 1.00 95.62 103 GLN A N 1
ATOM 804 C CA . GLN A 1 103 ? -11.614 -4.853 14.402 1.00 95.62 103 GLN A CA 1
ATOM 805 C C . GLN A 1 103 ? -12.248 -3.480 14.172 1.00 95.62 103 GLN A C 1
ATOM 807 O O . GLN A 1 103 ? -13.457 -3.411 13.953 1.00 95.62 103 GLN A O 1
ATOM 812 N N . ASP A 1 104 ? -11.453 -2.412 14.153 1.00 97.44 104 ASP A N 1
ATOM 813 C CA . ASP A 1 104 ? -11.927 -1.074 13.796 1.00 97.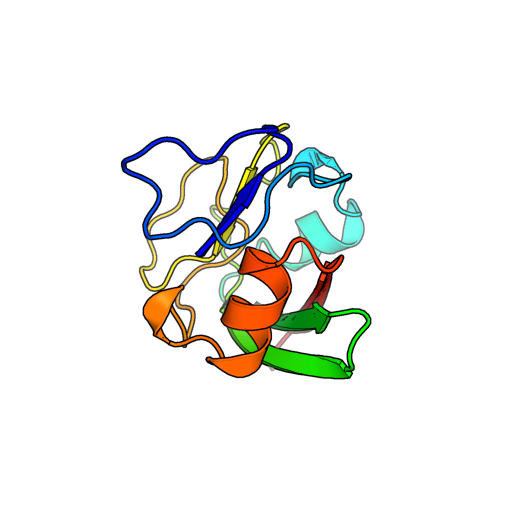44 104 ASP A CA 1
ATOM 814 C C . ASP A 1 104 ? -12.515 -1.042 12.382 1.00 97.44 104 ASP A C 1
ATOM 816 O O . ASP A 1 104 ? -13.654 -0.616 12.181 1.00 97.44 104 ASP A O 1
ATOM 820 N N . LEU A 1 105 ? -11.775 -1.565 11.402 1.00 94.75 105 LEU A N 1
ATOM 821 C CA . LEU A 1 105 ? -12.210 -1.575 10.004 1.00 94.75 105 LEU A CA 1
ATOM 822 C C . LEU A 1 105 ? -13.491 -2.405 9.816 1.00 94.75 105 LEU A C 1
ATOM 824 O O . LEU A 1 105 ? -14.396 -1.991 9.095 1.00 94.75 105 LEU A O 1
ATOM 828 N N . LYS A 1 106 ? -13.629 -3.533 10.529 1.00 92.25 106 LYS A N 1
ATOM 829 C CA . LYS A 1 106 ? -14.865 -4.340 10.539 1.00 92.25 106 LYS A CA 1
ATOM 830 C C . LYS A 1 106 ? -16.071 -3.604 11.121 1.00 92.25 106 LYS A C 1
ATOM 832 O O . LYS A 1 106 ? -17.195 -3.893 10.724 1.00 92.25 106 LYS A O 1
ATOM 837 N N . ARG A 1 107 ? -15.853 -2.673 12.053 1.00 94.94 107 ARG A N 1
ATOM 838 C CA . ARG A 1 107 ? -16.899 -1.807 12.623 1.00 94.94 107 ARG A CA 1
ATOM 839 C C . ARG A 1 107 ? -17.221 -0.600 11.736 1.00 94.94 107 ARG A C 1
ATOM 841 O O . ARG A 1 107 ? -18.074 0.199 12.102 1.00 94.94 107 ARG A O 1
ATOM 848 N N . GLY A 1 108 ? -16.557 -0.466 10.586 1.00 94.19 108 GLY A N 1
ATOM 849 C CA . GLY A 1 108 ? -16.753 0.649 9.661 1.00 94.19 108 GLY A CA 1
ATOM 850 C C . GLY A 1 108 ? -16.018 1.928 10.062 1.00 94.19 108 GLY A C 1
ATOM 851 O O . GLY A 1 108 ? -16.326 2.991 9.527 1.00 94.19 108 GLY A O 1
ATOM 852 N N . VAL A 1 109 ? -15.052 1.850 10.985 1.00 97.62 109 VAL A N 1
ATOM 853 C CA . VAL A 1 109 ? -14.189 2.991 11.322 1.00 97.62 109 VAL A CA 1
ATOM 854 C C . VAL A 1 109 ? -13.362 3.354 10.093 1.00 97.62 109 VAL A C 1
ATOM 856 O O . VAL A 1 109 ? -12.820 2.478 9.413 1.00 97.62 109 VAL A O 1
ATOM 859 N N . LYS A 1 110 ? -13.255 4.651 9.789 1.00 97.62 110 LYS A N 1
ATOM 860 C CA . LYS A 1 110 ? -12.491 5.100 8.626 1.00 97.62 110 LYS A CA 1
ATOM 861 C C . LYS A 1 110 ? -11.006 4.818 8.8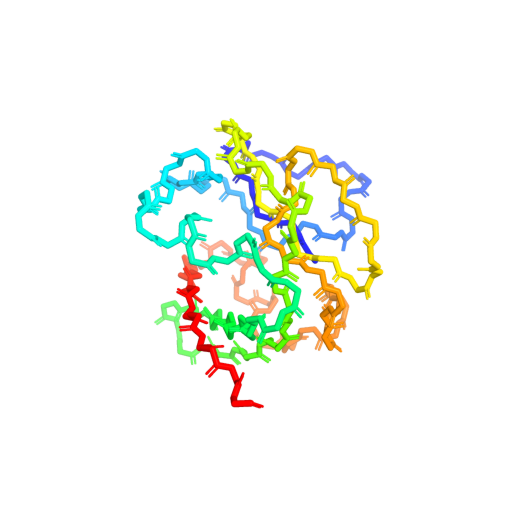20 1.00 97.62 110 LYS A C 1
ATOM 863 O O . LYS A 1 110 ? -10.444 5.050 9.891 1.00 97.62 110 LYS A O 1
ATOM 868 N N . GLY A 1 111 ? -10.389 4.341 7.743 1.00 97.75 111 GLY A N 1
ATOM 869 C CA . GLY A 1 111 ? -8.964 4.061 7.677 1.00 97.75 111 GLY A CA 1
ATOM 870 C C . GLY A 1 111 ? -8.219 4.992 6.723 1.00 97.75 111 GLY A C 1
ATOM 871 O O . GLY A 1 111 ? -8.778 5.481 5.740 1.00 97.75 111 GLY A O 1
ATOM 872 N N . LEU A 1 112 ? -6.931 5.185 6.987 1.00 98.44 112 LEU A N 1
ATOM 873 C CA . LEU A 1 112 ? -5.973 5.853 6.113 1.00 98.44 112 LEU A CA 1
ATOM 874 C C . LEU A 1 112 ? -4.827 4.889 5.793 1.00 98.44 112 LEU A C 1
ATOM 876 O O . LEU A 1 112 ? -4.267 4.263 6.690 1.00 98.44 112 LEU A O 1
ATOM 880 N N . ALA A 1 113 ? -4.458 4.805 4.514 1.00 98.44 113 ALA A N 1
ATOM 881 C CA . ALA A 1 113 ? -3.273 4.087 4.060 1.00 98.44 113 ALA A CA 1
ATOM 882 C C . ALA A 1 113 ? -2.261 5.079 3.473 1.00 98.44 113 ALA A C 1
ATOM 884 O O . ALA A 1 113 ? -2.534 5.737 2.468 1.00 98.44 113 ALA A O 1
ATOM 885 N N . LEU A 1 114 ? -1.089 5.178 4.098 1.00 98.38 114 LEU A N 1
ATOM 886 C CA . LEU A 1 114 ? 0.028 6.006 3.648 1.00 98.38 114 LEU A CA 1
ATOM 887 C C . LEU A 1 114 ? 1.105 5.120 3.033 1.00 98.38 114 LEU A C 1
ATOM 889 O O . LEU A 1 114 ? 1.520 4.140 3.644 1.00 98.38 114 LEU A O 1
ATOM 893 N N . PHE A 1 115 ? 1.582 5.488 1.847 1.00 98.50 115 PHE A N 1
ATOM 894 C CA . PHE A 1 115 ? 2.648 4.783 1.141 1.00 98.50 115 PHE A CA 1
ATOM 895 C C . PHE A 1 115 ? 3.871 5.694 1.054 1.00 98.50 115 PHE A C 1
ATOM 897 O O . PHE A 1 115 ? 3.818 6.758 0.441 1.00 98.50 115 PHE A O 1
ATOM 904 N N . ILE A 1 116 ? 4.972 5.272 1.670 1.00 98.25 116 ILE A N 1
ATOM 905 C CA . ILE A 1 116 ? 6.234 6.014 1.725 1.00 98.25 116 ILE A CA 1
ATOM 906 C C . ILE A 1 116 ? 7.303 5.157 1.063 1.00 98.25 116 ILE A C 1
ATOM 908 O O . ILE A 1 116 ? 7.503 4.007 1.449 1.00 98.25 116 ILE A O 1
ATOM 912 N N . ALA A 1 117 ? 7.996 5.702 0.068 1.00 97.50 117 ALA A N 1
ATOM 913 C CA . ALA A 1 117 ? 9.029 4.982 -0.660 1.00 97.50 117 ALA A CA 1
ATOM 914 C C . ALA A 1 117 ? 10.416 5.560 -0.365 1.00 97.50 117 ALA A C 1
ATOM 916 O O . ALA A 1 117 ? 10.601 6.774 -0.353 1.00 97.50 117 ALA A O 1
ATOM 917 N N . LEU A 1 118 ? 11.392 4.680 -0.149 1.00 96.44 118 LEU A N 1
ATOM 918 C CA . LEU A 1 118 ? 12.785 5.026 0.124 1.00 96.44 118 LEU A CA 1
ATOM 919 C C . LEU A 1 118 ? 13.696 4.172 -0.756 1.00 96.44 118 LEU A C 1
ATOM 921 O O . LEU A 1 118 ? 13.567 2.946 -0.797 1.00 96.44 118 LEU A O 1
ATOM 925 N N . LYS A 1 119 ? 14.638 4.812 -1.449 1.00 90.25 119 LYS A N 1
ATOM 926 C CA . LYS A 1 119 ? 15.665 4.102 -2.212 1.00 90.25 119 LYS A CA 1
ATOM 927 C C . LYS A 1 119 ? 16.750 3.652 -1.247 1.00 90.25 119 LYS A C 1
ATOM 929 O O . LYS A 1 119 ? 17.309 4.479 -0.532 1.00 90.25 119 LYS A O 1
ATOM 934 N N . THR A 1 120 ? 17.015 2.352 -1.192 1.00 79.06 120 THR A N 1
ATOM 935 C CA . THR A 1 120 ? 18.146 1.838 -0.416 1.00 79.06 120 THR A CA 1
ATOM 936 C C . THR A 1 120 ? 19.407 1.894 -1.268 1.00 79.06 120 THR A C 1
ATOM 938 O O . THR A 1 120 ? 19.346 1.565 -2.456 1.00 79.06 120 THR A O 1
ATOM 941 N N . SER A 1 121 ? 20.506 2.338 -0.655 1.00 66.25 121 SER A N 1
ATOM 942 C CA . SER A 1 121 ? 21.856 2.384 -1.227 1.00 66.25 121 SER A CA 1
ATOM 943 C C . SER A 1 121 ? 22.317 1.025 -1.746 1.00 66.25 121 SER A C 1
ATOM 945 O O . SER A 1 121 ? 22.020 0.016 -1.066 1.00 66.25 121 SER A O 1
#